Protein AF-A0A151SG61-F1 (afdb_monomer_lite)

pLDDT: mean 77.66, std 7.17, range [60.0, 90.31]

Foldseek 3Di:
DVVVVVVVCVVVVVDDDDDDDPPDDDDQKDKDWDFDADPVRHGPDIDIDIDD

Structure (mmCIF, N/CA/C/O backbone):
data_AF-A0A151SG61-F1
#
_entry.id   AF-A0A151SG61-F1
#
loop_
_atom_site.group_PDB
_atom_site.id
_atom_site.type_symbol
_atom_site.label_atom_id
_atom_site.label_alt_id
_atom_site.label_comp_id
_atom_site.label_asym_id
_atom_site.label_entity_id
_atom_site.label_seq_id
_atom_site.pdbx_PDB_ins_code
_atom_site.Cartn_x
_atom_site.Cartn_y
_atom_site.Cartn_z
_atom_site.occupancy
_atom_site.B_iso_or_equiv
_atom_site.auth_seq_id
_atom_site.auth_comp_id
_atom_site.auth_asym_id
_atom_site.auth_atom_id
_atom_site.pdbx_PDB_model_num
ATOM 1 N N . ALA A 1 1 ? 1.456 11.483 7.491 1.00 60.00 1 ALA A N 1
ATOM 2 C CA . ALA A 1 1 ? 1.997 10.130 7.220 1.00 60.00 1 ALA A CA 1
ATOM 3 C C . ALA A 1 1 ? 0.990 9.164 6.564 1.00 60.00 1 ALA A C 1
ATOM 5 O O . ALA A 1 1 ? 1.085 8.971 5.360 1.00 60.00 1 ALA A O 1
ATOM 6 N N . MET A 1 2 ? 0.019 8.559 7.279 1.00 67.88 2 MET A N 1
ATOM 7 C CA . MET A 1 2 ? -0.889 7.538 6.692 1.00 67.88 2 MET A CA 1
ATOM 8 C C . MET A 1 2 ? -1.795 8.098 5.577 1.00 67.88 2 MET A C 1
ATOM 10 O O . MET A 1 2 ? -1.918 7.487 4.519 1.00 67.88 2 MET A O 1
ATOM 14 N N . LYS A 1 3 ? -2.358 9.299 5.780 1.00 70.25 3 LYS A N 1
ATOM 15 C CA . LYS A 1 3 ? -3.197 9.999 4.787 1.00 70.25 3 LYS A CA 1
ATOM 16 C C . LYS A 1 3 ? -2.435 10.420 3.525 1.00 70.25 3 LYS A C 1
ATOM 18 O O . LYS A 1 3 ? -2.964 10.300 2.431 1.00 70.25 3 LYS A O 1
ATOM 23 N N . GLU A 1 4 ? -1.193 10.881 3.661 1.00 73.50 4 GLU A N 1
ATOM 24 C CA . GLU A 1 4 ? -0.360 11.266 2.507 1.00 73.50 4 GLU A CA 1
ATOM 25 C C . GLU A 1 4 ? 0.019 10.060 1.649 1.00 73.50 4 GLU A C 1
ATOM 27 O O . GLU A 1 4 ? 0.030 10.144 0.426 1.00 73.50 4 GLU A O 1
ATOM 32 N N . GLU A 1 5 ? 0.298 8.924 2.287 1.00 69.69 5 GLU A N 1
ATOM 33 C CA . GLU A 1 5 ? 0.547 7.665 1.590 1.00 69.69 5 GLU A CA 1
ATOM 34 C C . GLU A 1 5 ? -0.702 7.160 0.863 1.00 69.69 5 GLU A C 1
ATOM 36 O O . GLU A 1 5 ? -0.602 6.782 -0.299 1.00 69.69 5 GLU A O 1
ATOM 41 N N . LEU A 1 6 ? -1.879 7.223 1.500 1.00 73.88 6 LEU A N 1
ATOM 42 C CA . LEU A 1 6 ? -3.166 6.936 0.851 1.00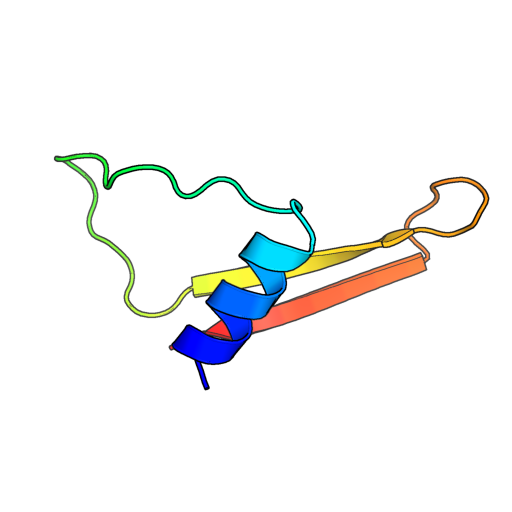 73.88 6 LEU A CA 1
ATOM 43 C C . LEU A 1 6 ? -3.387 7.826 -0.378 1.00 73.88 6 LEU A C 1
ATOM 45 O O . LEU A 1 6 ? -3.658 7.313 -1.458 1.00 73.88 6 LEU A O 1
ATOM 49 N N . HIS A 1 7 ? -3.142 9.131 -0.252 1.00 76.44 7 HIS A N 1
ATOM 50 C CA . HIS A 1 7 ? -3.203 10.060 -1.382 1.00 76.44 7 HIS A CA 1
ATOM 51 C C . HIS A 1 7 ? -2.189 9.749 -2.489 1.00 76.44 7 HIS A C 1
ATOM 53 O O . HIS A 1 7 ? -2.442 10.047 -3.657 1.00 76.44 7 HIS A O 1
ATOM 59 N N . ARG A 1 8 ? -1.017 9.193 -2.153 1.00 75.19 8 ARG A N 1
ATOM 60 C CA . ARG A 1 8 ? -0.057 8.711 -3.155 1.00 75.19 8 ARG A CA 1
ATOM 61 C C . ARG A 1 8 ? -0.561 7.451 -3.853 1.00 75.19 8 ARG A C 1
ATOM 63 O O . ARG A 1 8 ? -0.302 7.309 -5.041 1.00 75.19 8 ARG A O 1
ATOM 70 N N . PHE A 1 9 ? -1.246 6.548 -3.156 1.00 71.62 9 PHE A N 1
ATOM 71 C CA . PHE A 1 9 ? -1.817 5.349 -3.775 1.00 71.62 9 PHE A CA 1
ATOM 72 C C . PHE A 1 9 ? -2.972 5.686 -4.715 1.00 71.62 9 PHE A C 1
ATOM 74 O O . PHE A 1 9 ? -2.978 5.185 -5.835 1.00 71.62 9 PHE A O 1
ATOM 81 N N . GLU A 1 10 ? -3.860 6.590 -4.301 1.00 72.69 10 GLU A N 1
ATOM 82 C CA . GLU A 1 10 ? -4.981 7.072 -5.115 1.00 72.69 10 GLU A CA 1
ATOM 83 C C . GLU A 1 10 ? -4.489 7.774 -6.390 1.00 72.69 10 GLU A C 1
ATOM 85 O O . GLU A 1 10 ? -4.930 7.456 -7.485 1.00 72.69 10 GLU A O 1
ATOM 90 N N . ARG A 1 11 ? -3.469 8.641 -6.285 1.00 78.38 11 ARG A N 1
ATOM 91 C CA . ARG A 1 11 ? -2.870 9.306 -7.460 1.00 78.38 11 ARG A CA 1
ATOM 92 C C . ARG A 1 11 ? -2.164 8.372 -8.437 1.00 78.38 11 ARG A C 1
ATOM 94 O O . ARG A 1 11 ? -1.998 8.734 -9.594 1.00 78.38 11 ARG A O 1
ATOM 101 N N . ASN A 1 12 ? -1.682 7.227 -7.965 1.00 75.69 12 ASN A N 1
ATOM 102 C CA . ASN A 1 12 ? -0.986 6.257 -8.807 1.00 75.69 12 ASN A CA 1
ATOM 103 C C . ASN A 1 12 ? -1.933 5.169 -9.351 1.00 75.69 12 ASN A C 1
ATOM 105 O O . ASN A 1 12 ? -1.434 4.238 -9.973 1.00 75.69 12 ASN A O 1
ATOM 109 N N . ASP A 1 13 ? -3.242 5.251 -9.070 1.00 68.25 13 ASP A N 1
ATOM 110 C CA . ASP A 1 13 ? -4.295 4.299 -9.477 1.00 68.25 13 ASP A CA 1
ATOM 111 C C . ASP A 1 13 ? -3.982 2.820 -9.172 1.00 68.25 13 ASP A C 1
ATOM 113 O O . ASP A 1 13 ? -4.501 1.882 -9.763 1.00 68.25 13 ASP A O 1
ATOM 117 N N . VAL A 1 14 ? -3.087 2.578 -8.216 1.00 66.19 14 VAL A N 1
ATOM 118 C CA . VAL A 1 14 ? -2.604 1.227 -7.905 1.00 66.19 14 VAL A CA 1
ATOM 119 C C . VAL A 1 14 ? -3.539 0.475 -6.954 1.00 66.19 14 VAL A C 1
ATOM 121 O O . VAL A 1 14 ? -3.323 -0.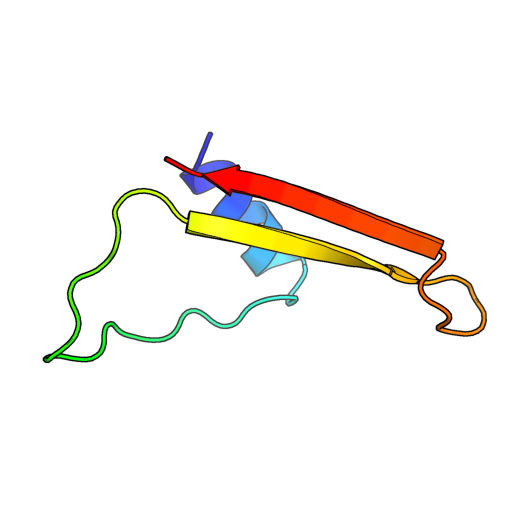711 -6.717 1.00 66.19 14 VAL A O 1
ATOM 124 N N . TRP A 1 15 ? -4.501 1.163 -6.327 1.00 69.56 15 TRP A N 1
ATOM 125 C CA . TRP A 1 15 ? -5.353 0.621 -5.261 1.00 69.56 15 TRP A CA 1
ATOM 126 C C . TRP A 1 15 ? -6.789 1.133 -5.387 1.00 69.56 15 TRP A C 1
ATOM 128 O O . TRP A 1 15 ? -7.009 2.332 -5.525 1.00 69.56 15 TRP A O 1
ATOM 138 N N . THR A 1 16 ? -7.761 0.235 -5.212 1.00 69.25 16 THR A N 1
ATOM 139 C CA . THR A 1 16 ? -9.176 0.586 -5.030 1.00 69.25 16 THR A CA 1
ATOM 140 C C . THR A 1 16 ? -9.533 0.500 -3.550 1.00 69.25 16 THR A C 1
ATOM 142 O O . THR A 1 16 ? -9.306 -0.526 -2.902 1.00 69.25 16 THR A O 1
ATOM 145 N N . LEU A 1 17 ? -10.092 1.576 -2.993 1.00 72.31 17 LEU A N 1
ATOM 146 C CA . LEU A 1 17 ? -10.594 1.567 -1.623 1.00 72.31 17 LEU A CA 1
ATOM 147 C C . LEU A 1 17 ? -11.881 0.736 -1.563 1.00 72.31 17 LEU A C 1
ATOM 149 O O . LEU A 1 17 ? -12.906 1.130 -2.112 1.00 72.31 17 LEU A O 1
ATOM 153 N N . VAL A 1 18 ? -11.826 -0.413 -0.890 1.00 77.62 18 VAL A N 1
ATOM 154 C CA . VAL A 1 18 ? -12.999 -1.268 -0.672 1.00 77.62 18 VAL A CA 1
ATOM 155 C C . VAL A 1 18 ? -13.638 -0.981 0.690 1.00 77.62 18 VAL A C 1
ATOM 157 O O . VAL A 1 18 ? -12.916 -0.756 1.670 1.00 77.62 18 VAL A O 1
ATOM 160 N N . PRO A 1 19 ? -14.981 -0.981 0.784 1.00 78.19 19 PRO A N 1
ATOM 161 C CA . PRO A 1 19 ? -15.672 -0.791 2.050 1.00 78.19 19 PRO A CA 1
ATOM 162 C C . PRO A 1 19 ? -15.358 -1.930 3.024 1.00 78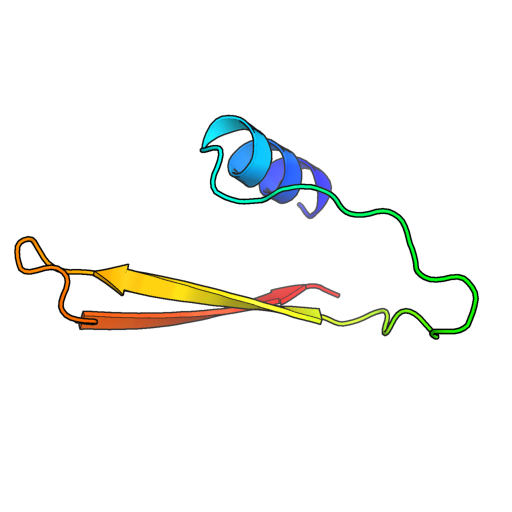.19 19 PRO A C 1
ATOM 164 O O . PRO A 1 19 ? -15.037 -3.056 2.636 1.00 78.19 19 PRO A O 1
ATOM 167 N N . LYS A 1 20 ? -15.446 -1.630 4.322 1.00 75.69 20 LYS A N 1
ATOM 168 C CA . LYS A 1 20 ? -15.223 -2.614 5.383 1.00 75.69 20 LYS A CA 1
ATOM 169 C C . LYS A 1 20 ? -16.265 -3.745 5.272 1.00 75.69 20 LYS A C 1
ATOM 171 O O . LYS A 1 20 ? -17.455 -3.448 5.320 1.00 75.69 20 LYS A O 1
ATOM 176 N N . PRO A 1 21 ? -15.851 -5.024 5.257 1.00 81.75 21 PRO A N 1
ATOM 177 C CA . PRO A 1 21 ? -16.780 -6.126 5.462 1.00 81.75 21 PRO A CA 1
ATOM 178 C C . PRO A 1 21 ? -17.324 -6.098 6.898 1.00 81.75 21 PRO A C 1
ATOM 180 O O . PRO A 1 21 ? -16.571 -5.950 7.871 1.00 81.75 21 PRO A O 1
ATOM 183 N N . GLU A 1 22 ? -18.643 -6.225 7.035 1.00 78.00 22 GLU A N 1
ATOM 184 C CA . GLU A 1 22 ? -19.365 -6.031 8.301 1.00 78.00 22 GLU A CA 1
ATOM 185 C C . GLU A 1 22 ? -18.868 -6.975 9.408 1.00 78.00 22 GLU A C 1
ATOM 187 O O . GLU A 1 22 ? -18.627 -6.538 10.532 1.00 78.00 22 GLU A O 1
ATOM 192 N N . HIS A 1 23 ? -18.536 -8.217 9.052 1.00 81.25 23 HIS A N 1
ATOM 193 C CA . HIS A 1 23 ? -18.197 -9.294 9.989 1.00 81.25 23 HIS A CA 1
ATOM 194 C C . HIS A 1 23 ? -16.691 -9.500 10.240 1.00 81.25 23 HIS A C 1
ATOM 196 O O . HIS A 1 23 ? -16.300 -10.496 10.842 1.00 81.25 23 HIS A O 1
ATOM 202 N N . GLN A 1 24 ? -15.820 -8.591 9.784 1.00 76.00 24 GLN A N 1
ATOM 203 C CA . GLN A 1 24 ? -14.372 -8.710 10.011 1.00 76.00 24 GLN A CA 1
ATOM 204 C C . GLN A 1 24 ? -13.829 -7.613 10.927 1.00 76.00 24 GLN A C 1
ATOM 206 O O . GLN A 1 24 ? -14.072 -6.416 10.725 1.00 76.00 24 GLN A O 1
ATOM 211 N N . ASN A 1 25 ? -13.027 -8.028 11.909 1.00 73.75 25 ASN A N 1
ATOM 212 C CA . ASN A 1 25 ? -12.242 -7.116 12.729 1.00 73.75 25 ASN A CA 1
ATOM 213 C C . ASN A 1 25 ? -11.078 -6.560 11.911 1.00 73.75 25 ASN A C 1
ATOM 215 O O . ASN A 1 25 ? -10.219 -7.292 11.419 1.00 73.75 25 ASN A O 1
ATOM 219 N N . ILE A 1 26 ? -11.045 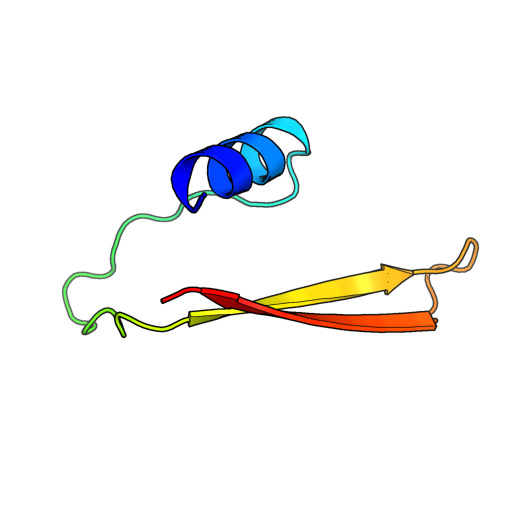-5.237 11.768 1.00 68.00 26 ILE A N 1
ATOM 220 C CA . ILE A 1 26 ? -9.932 -4.558 11.117 1.00 68.00 26 ILE A CA 1
ATOM 221 C C . ILE A 1 26 ? -8.737 -4.589 12.069 1.00 68.00 26 ILE A C 1
ATOM 223 O O . ILE A 1 26 ? -8.731 -3.916 13.098 1.00 68.00 26 ILE A O 1
ATOM 227 N N . ILE A 1 27 ? -7.714 -5.366 11.707 1.00 75.62 27 ILE A N 1
ATOM 228 C CA . ILE A 1 27 ? -6.414 -5.325 12.379 1.00 75.62 27 ILE A CA 1
ATOM 229 C C . ILE A 1 27 ? -5.865 -3.902 12.213 1.00 75.62 27 ILE A C 1
ATOM 231 O O . ILE A 1 27 ? -5.744 -3.420 11.082 1.00 75.62 27 ILE A O 1
ATOM 235 N N . ARG A 1 28 ? -5.581 -3.227 13.338 1.00 67.94 28 ARG A N 1
ATOM 236 C CA . ARG A 1 28 ? -5.056 -1.845 13.367 1.00 67.94 28 ARG A CA 1
ATOM 237 C C . ARG A 1 28 ? -3.723 -1.724 12.632 1.00 67.94 28 ARG A C 1
ATOM 239 O O . ARG A 1 28 ? -3.453 -0.705 12.016 1.00 67.94 28 ARG A O 1
ATOM 246 N N . THR A 1 29 ? -2.936 -2.792 12.651 1.00 75.12 29 THR A N 1
ATOM 247 C CA . THR A 1 29 ? -1.650 -2.876 11.973 1.00 75.12 29 THR A CA 1
ATOM 248 C C . THR A 1 29 ? -1.776 -3.728 10.716 1.00 75.12 29 THR A C 1
ATOM 250 O O . THR A 1 29 ? -2.164 -4.894 10.778 1.00 75.12 29 THR A O 1
ATOM 253 N N . ARG A 1 30 ? -1.448 -3.157 9.558 1.00 77.62 30 ARG A N 1
ATOM 254 C CA . ARG A 1 30 ? -1.490 -3.844 8.262 1.00 77.62 30 ARG A CA 1
ATOM 255 C C . ARG A 1 30 ? -0.146 -3.733 7.557 1.00 77.62 30 ARG A C 1
ATOM 257 O O . ARG A 1 30 ? 0.523 -2.704 7.620 1.00 77.62 30 ARG A O 1
ATOM 264 N N . TRP A 1 31 ? 0.235 -4.795 6.859 1.00 77.38 31 TRP A N 1
ATOM 265 C CA . TRP A 1 31 ? 1.397 -4.791 5.976 1.00 77.38 31 TRP A CA 1
ATOM 266 C C . TRP A 1 31 ? 0.963 -4.442 4.557 1.00 77.38 31 TRP A C 1
ATOM 268 O O . TRP A 1 31 ? 0.032 -5.037 4.018 1.00 77.38 31 TRP A O 1
ATOM 278 N N . VAL A 1 32 ? 1.650 -3.480 3.950 1.00 79.06 32 VAL A N 1
ATOM 279 C CA . VAL A 1 32 ? 1.482 -3.120 2.541 1.00 79.06 32 VAL A CA 1
ATOM 280 C C . VAL A 1 32 ? 2.630 -3.732 1.754 1.00 79.06 32 VAL A C 1
ATOM 282 O O . VAL A 1 32 ? 3.789 -3.393 2.002 1.00 79.06 32 VAL A O 1
ATOM 285 N N . PHE A 1 33 ? 2.314 -4.611 0.803 1.00 79.31 33 PHE A N 1
ATOM 286 C CA . PHE A 1 33 ? 3.294 -5.250 -0.073 1.00 79.31 33 PHE A CA 1
ATOM 287 C C . PHE A 1 33 ? 3.296 -4.582 -1.448 1.00 79.31 33 PHE A C 1
ATOM 289 O O . PHE A 1 33 ? 2.244 -4.289 -2.013 1.00 79.31 33 PHE A O 1
ATOM 296 N N . LYS A 1 34 ? 4.486 -4.334 -1.994 1.00 82.75 34 LYS A N 1
ATOM 297 C CA . LYS A 1 34 ? 4.675 -3.835 -3.356 1.00 82.75 34 LYS A CA 1
ATOM 298 C C . LYS A 1 34 ? 5.832 -4.564 -4.014 1.00 82.75 34 LYS A C 1
ATOM 300 O O . LYS A 1 34 ? 6.965 -4.498 -3.535 1.00 82.75 34 LYS A O 1
ATOM 305 N N . ASN A 1 35 ? 5.562 -5.180 -5.154 1.00 86.12 35 ASN A N 1
ATOM 306 C CA . ASN A 1 35 ? 6.588 -5.824 -5.959 1.00 86.12 35 ASN A CA 1
ATOM 307 C C . ASN A 1 35 ? 7.130 -4.801 -6.957 1.00 86.12 35 ASN A C 1
ATOM 309 O O . ASN A 1 35 ? 6.370 -4.125 -7.649 1.00 86.12 35 ASN A O 1
ATOM 313 N N . LYS A 1 36 ? 8.452 -4.645 -7.004 1.00 84.62 36 LYS A N 1
ATOM 314 C CA . LYS A 1 36 ? 9.133 -3.908 -8.065 1.00 84.62 36 LYS A CA 1
ATOM 315 C C . LYS A 1 36 ? 9.383 -4.890 -9.201 1.00 84.62 36 LYS A C 1
ATOM 317 O O . LYS A 1 36 ? 10.119 -5.860 -9.010 1.00 84.62 36 LYS A O 1
ATOM 322 N N . LEU A 1 37 ? 8.742 -4.635 -10.332 1.00 88.75 37 LEU A N 1
ATOM 323 C CA . LEU A 1 37 ? 8.914 -5.401 -11.556 1.00 88.75 37 LEU A CA 1
ATOM 324 C C . LEU A 1 37 ? 10.024 -4.776 -12.408 1.00 88.75 37 LEU A C 1
ATOM 326 O O . LEU A 1 37 ? 10.263 -3.569 -12.312 1.00 88.75 37 LEU A O 1
ATOM 330 N N . ASP A 1 38 ? 10.704 -5.610 -13.185 1.00 87.00 38 ASP A N 1
ATOM 331 C CA . ASP A 1 38 ? 11.626 -5.187 -14.240 1.00 87.00 38 ASP A CA 1
ATOM 332 C C . ASP A 1 38 ? 10.883 -4.862 -15.543 1.00 87.00 38 ASP A C 1
ATOM 334 O O . ASP A 1 38 ? 9.680 -5.112 -15.646 1.00 87.00 38 ASP A O 1
ATOM 338 N N . GLU A 1 39 ? 11.603 -4.409 -16.571 1.00 88.69 39 GLU A N 1
ATOM 339 C CA . GLU A 1 39 ? 11.057 -4.207 -17.928 1.00 88.69 39 GLU A CA 1
ATOM 340 C C . GLU A 1 39 ? 10.414 -5.483 -18.504 1.00 88.69 39 GLU A C 1
ATOM 342 O O . GLU A 1 39 ? 9.453 -5.430 -19.266 1.00 88.69 39 GLU A O 1
ATOM 347 N N . GLN A 1 40 ? 10.882 -6.651 -18.064 1.00 90.31 40 GLN A N 1
ATOM 348 C CA . GLN A 1 40 ? 10.356 -7.967 -18.439 1.00 90.31 40 GLN A CA 1
ATOM 349 C C . GLN A 1 40 ? 9.224 -8.455 -17.513 1.00 90.31 40 GLN A C 1
ATOM 351 O O . GLN A 1 40 ? 8.906 -9.641 -17.488 1.00 90.31 40 GLN A O 1
ATOM 356 N N . SER A 1 41 ? 8.640 -7.571 -16.693 1.00 82.25 41 SER A N 1
ATOM 357 C CA . SER A 1 41 ? 7.607 -7.892 -15.692 1.00 82.25 41 SER A CA 1
ATOM 358 C C . SER A 1 41 ? 8.018 -8.943 -14.648 1.00 82.25 41 SER A C 1
ATOM 360 O O . SER A 1 41 ? 7.178 -9.507 -13.946 1.00 82.25 41 SER A O 1
ATOM 362 N N . LYS A 1 42 ? 9.320 -9.200 -14.492 1.00 88.75 42 LYS A N 1
ATOM 363 C CA . LYS A 1 42 ? 9.851 -10.115 -13.479 1.00 88.75 42 LYS A CA 1
ATOM 364 C C . LYS A 1 42 ? 10.001 -9.390 -12.148 1.00 88.75 42 LYS A C 1
ATOM 366 O O . LYS A 1 42 ? 10.485 -8.263 -12.104 1.00 88.75 42 LYS A O 1
ATOM 371 N N . VAL A 1 43 ? 9.614 -10.031 -11.045 1.00 85.75 43 VAL A N 1
ATOM 372 C CA . VAL A 1 43 ? 9.785 -9.457 -9.703 1.00 85.75 43 VAL A CA 1
ATOM 373 C C . VAL A 1 43 ? 11.27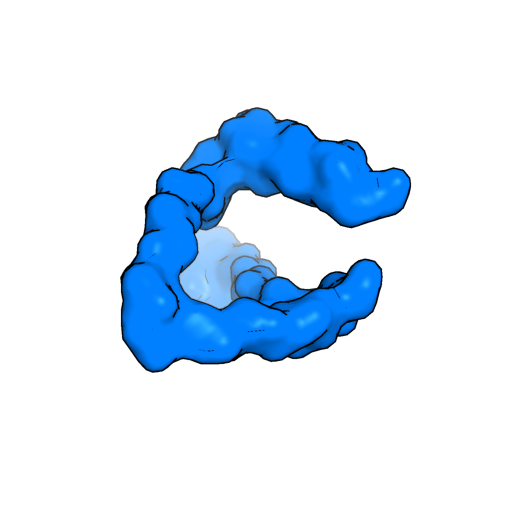4 -9.361 -9.367 1.00 85.75 43 VAL A C 1
ATOM 375 O O . VAL A 1 43 ? 11.935 -10.371 -9.148 1.00 85.75 43 VAL A O 1
ATOM 378 N N . VAL A 1 44 ? 11.791 -8.135 -9.294 1.00 89.12 44 VAL A N 1
ATOM 379 C CA . VAL A 1 44 ? 13.182 -7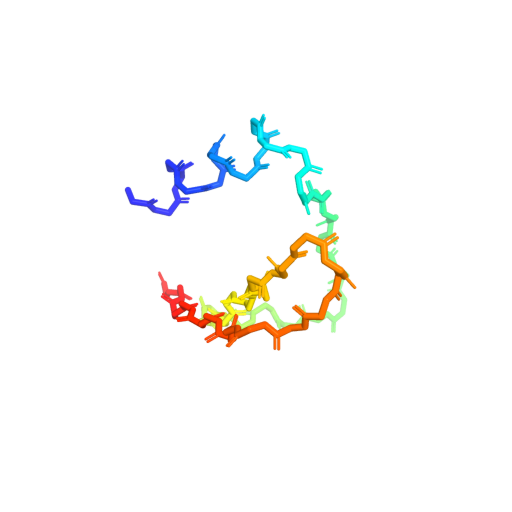.840 -8.911 1.00 89.12 44 VAL A CA 1
ATOM 380 C C . VAL A 1 44 ? 13.296 -7.646 -7.406 1.00 89.12 44 VAL A C 1
ATOM 382 O O . VAL A 1 44 ? 14.305 -7.991 -6.796 1.00 89.12 44 VAL A O 1
ATOM 385 N N . ARG A 1 45 ? 12.271 -7.057 -6.777 1.00 89.38 45 ARG A N 1
ATOM 386 C CA . ARG A 1 45 ? 12.304 -6.770 -5.340 1.00 89.38 45 ARG A CA 1
ATOM 387 C C . ARG A 1 45 ? 10.916 -6.708 -4.731 1.00 89.38 45 ARG A C 1
ATOM 389 O O . ARG A 1 45 ? 10.087 -5.919 -5.172 1.00 89.38 45 ARG A O 1
ATOM 396 N N . ASN A 1 46 ? 10.718 -7.434 -3.639 1.00 85.19 46 ASN A N 1
ATOM 397 C CA . ASN A 1 46 ? 9.540 -7.289 -2.791 1.00 85.19 46 ASN A CA 1
ATOM 398 C C . ASN A 1 46 ? 9.801 -6.189 -1.756 1.00 85.19 46 ASN A C 1
ATOM 400 O O . ASN A 1 46 ? 10.836 -6.180 -1.087 1.00 85.19 46 ASN A O 1
ATOM 404 N N . LYS A 1 47 ? 8.887 -5.231 -1.643 1.00 84.50 47 LYS A N 1
ATOM 405 C CA . LYS A 1 47 ? 8.891 -4.197 -0.606 1.00 84.50 47 LYS A CA 1
ATOM 406 C C . LYS A 1 47 ? 7.704 -4.434 0.311 1.00 84.50 47 LYS A C 1
ATOM 408 O O . LYS A 1 47 ? 6.598 -4.650 -0.171 1.00 84.50 47 LYS A O 1
ATOM 413 N N . ALA A 1 48 ? 7.934 -4.345 1.612 1.00 84.94 48 ALA A N 1
ATOM 414 C CA . ALA A 1 48 ? 6.887 -4.387 2.616 1.00 84.94 48 ALA A CA 1
ATOM 415 C C . ALA A 1 48 ? 6.990 -3.135 3.487 1.00 84.94 48 ALA A C 1
ATOM 417 O O . ALA A 1 48 ? 8.093 -2.712 3.841 1.00 84.94 48 ALA A O 1
ATOM 418 N N . ARG A 1 49 ? 5.851 -2.530 3.815 1.00 82.75 49 ARG A N 1
ATOM 419 C CA . ARG A 1 49 ? 5.771 -1.422 4.766 1.00 82.75 49 ARG A CA 1
ATOM 420 C C . ARG A 1 49 ? 4.733 -1.748 5.823 1.00 82.75 49 ARG A C 1
ATOM 422 O O . ARG A 1 49 ? 3.588 -2.041 5.487 1.00 82.75 49 ARG A O 1
ATOM 429 N N . LEU A 1 50 ? 5.143 -1.679 7.083 1.00 81.88 50 LEU A N 1
ATOM 430 C CA . LEU A 1 50 ? 4.227 -1.746 8.209 1.00 81.88 50 LEU A CA 1
ATOM 431 C C . LEU A 1 50 ? 3.476 -0.421 8.311 1.00 81.88 50 LEU A C 1
ATOM 433 O O . LEU A 1 50 ? 4.090 0.647 8.316 1.00 81.88 50 LEU A O 1
ATOM 437 N N . VAL A 1 51 ? 2.155 -0.495 8.383 1.00 72.00 51 VAL A N 1
ATOM 438 C CA . VAL A 1 51 ? 1.295 0.652 8.649 1.00 72.00 51 VAL A CA 1
ATOM 439 C C . VAL A 1 51 ? 0.521 0.335 9.922 1.00 72.00 51 VAL A C 1
ATOM 441 O O . VAL A 1 51 ? -0.257 -0.617 9.943 1.00 72.00 51 VAL A O 1
ATOM 444 N N . ALA A 1 52 ? 0.801 1.092 10.981 1.00 70.50 52 ALA A N 1
ATOM 445 C CA . ALA A 1 52 ? 0.125 1.036 12.274 1.00 70.50 52 ALA A CA 1
ATOM 446 C C . ALA A 1 52 ? -0.665 2.328 12.513 1.00 70.50 52 ALA A C 1
ATOM 448 O O . ALA A 1 52 ? -0.280 3.361 11.911 1.00 70.50 52 ALA A O 1
#

Organism: Cajanus cajan (NCBI:txid3821)

InterPro domains:
  IPR013103 Reverse transcriptase, RNA-dependent DNA polymerase [PF07727] (12-52)

Radius of gyration: 13.6 Å; chains: 1; bounding box: 32×21×32 Å

Secondary structure (DSSP, 8-state):
-HHHHHHHHHHTT----PPPPTT----SSEEEEEEEE-TTS-EEEEEEEEE-

Sequence (52 aa):
AMKEELHRFERNDVWTLVPKPEHQNIIRTRWVFKNKLDEQSKVVRNKARLVA